Protein AF-A0A8N1S5D7-F1 (afdb_monomer_lite)

Structure (mmCIF, N/CA/C/O backbone):
data_AF-A0A8N1S5D7-F1
#
_entry.id   AF-A0A8N1S5D7-F1
#
loop_
_atom_site.group_PDB
_atom_site.id
_atom_site.type_symbol
_atom_site.label_atom_id
_atom_site.label_alt_id
_atom_site.label_comp_id
_atom_site.label_asym_id
_atom_site.label_entity_id
_atom_site.label_seq_id
_atom_site.pdbx_PDB_ins_code
_atom_site.Cartn_x
_atom_site.Cartn_y
_atom_site.Cartn_z
_atom_site.occupancy
_atom_site.B_iso_or_equiv
_atom_site.auth_seq_id
_atom_site.auth_comp_id
_atom_site.auth_asym_id
_atom_site.auth_atom_id
_atom_site.pdbx_PDB_model_num
ATOM 1 N N . MET A 1 1 ? -48.864 -18.143 32.777 1.00 51.06 1 MET A N 1
ATOM 2 C CA . MET A 1 1 ? -48.297 -16.775 32.676 1.00 51.06 1 MET A CA 1
ATOM 3 C C . MET A 1 1 ? -46.827 -16.706 33.104 1.00 51.06 1 MET A C 1
ATOM 5 O O . MET A 1 1 ? -46.018 -16.276 32.298 1.00 51.06 1 MET A O 1
ATOM 9 N N . LYS A 1 2 ? -46.433 -17.202 34.293 1.00 55.88 2 LYS A N 1
ATOM 10 C CA . LYS A 1 2 ? -45.016 -17.237 34.738 1.00 55.88 2 LYS A CA 1
ATOM 11 C C . LYS A 1 2 ? -44.051 -18.016 33.818 1.00 55.88 2 LYS A C 1
ATOM 13 O O . LYS A 1 2 ? -42.908 -17.603 33.674 1.00 55.88 2 LYS A O 1
ATOM 18 N N . SER A 1 3 ? -44.495 -19.105 33.183 1.00 54.69 3 SER A N 1
ATOM 19 C CA . SER A 1 3 ? -43.650 -19.911 32.282 1.00 54.69 3 SER A CA 1
ATOM 20 C C . SER A 1 3 ? -43.330 -19.217 30.951 1.00 54.69 3 SER A C 1
ATOM 22 O O . SER A 1 3 ? -42.206 -19.324 30.477 1.00 54.69 3 SER A O 1
ATOM 24 N N . LEU A 1 4 ? -44.279 -18.454 30.395 1.00 57.56 4 LEU A N 1
ATOM 25 C CA . LEU A 1 4 ? -44.107 -17.704 29.141 1.00 57.56 4 LEU A CA 1
ATOM 26 C C . LEU A 1 4 ? -43.129 -16.531 29.306 1.00 57.56 4 LEU A C 1
ATOM 28 O O . LEU A 1 4 ? -42.256 -16.325 28.470 1.00 57.56 4 LEU A O 1
ATOM 32 N N . ILE A 1 5 ? -43.206 -15.837 30.445 1.00 62.19 5 ILE A N 1
ATOM 33 C CA . ILE A 1 5 ? -42.279 -14.750 30.797 1.00 62.19 5 ILE A CA 1
ATOM 34 C C . ILE A 1 5 ? -40.849 -15.292 30.978 1.00 62.19 5 ILE A C 1
ATOM 36 O O . ILE A 1 5 ? -39.883 -14.624 30.625 1.00 62.19 5 ILE A O 1
ATOM 40 N N . SER A 1 6 ? -40.697 -16.521 31.488 1.00 65.38 6 SER A N 1
ATOM 41 C CA . SER A 1 6 ? -39.390 -17.174 31.640 1.00 65.38 6 SER A CA 1
ATOM 42 C C . SER A 1 6 ? -38.782 -17.613 30.304 1.00 65.38 6 SER A C 1
ATOM 44 O O . SER A 1 6 ? -37.569 -17.504 30.140 1.00 65.38 6 SER A O 1
ATOM 46 N N . SER A 1 7 ? -39.589 -18.096 29.350 1.00 61.66 7 SER A N 1
ATOM 47 C CA . SER A 1 7 ? -39.102 -18.474 28.015 1.00 61.66 7 SER A CA 1
ATOM 48 C C . SER A 1 7 ? -38.728 -17.262 27.163 1.00 61.66 7 SER A C 1
ATOM 50 O O . SER A 1 7 ? -37.750 -17.317 26.427 1.00 61.66 7 SER A O 1
ATOM 52 N N . GLU A 1 8 ? -39.464 -16.155 27.288 1.00 66.25 8 GLU A N 1
ATOM 53 C CA . GLU A 1 8 ? -39.199 -14.914 26.551 1.00 66.25 8 GLU A CA 1
ATOM 54 C C . GLU A 1 8 ? -37.907 -14.233 27.036 1.00 66.25 8 GLU A C 1
ATOM 56 O O . GLU A 1 8 ? -37.074 -13.822 26.227 1.00 66.25 8 GLU A O 1
ATOM 61 N N . LYS A 1 9 ? -37.668 -14.229 28.357 1.00 64.75 9 LYS A N 1
ATOM 62 C CA . LYS A 1 9 ? -36.408 -13.757 28.956 1.00 64.75 9 LYS A CA 1
ATOM 63 C C . LYS A 1 9 ? -35.205 -14.599 28.526 1.00 64.75 9 LYS A C 1
ATOM 65 O O . LYS A 1 9 ? -34.184 -14.045 28.138 1.00 64.75 9 LYS A O 1
ATOM 70 N N . LEU A 1 10 ? -35.350 -15.927 28.524 1.00 68.12 10 LEU A N 1
ATOM 71 C CA . LEU A 1 10 ? -34.296 -16.846 28.087 1.00 68.12 10 LEU A CA 1
ATOM 72 C C . LEU A 1 10 ? -33.945 -16.649 26.602 1.00 68.12 10 LEU A C 1
ATOM 74 O O . LEU A 1 10 ? -32.779 -16.738 26.227 1.00 68.12 10 LEU A O 1
ATOM 78 N N . ASN A 1 11 ? -34.941 -16.354 25.761 1.00 68.31 11 ASN A N 1
ATOM 79 C CA . ASN A 1 11 ? -34.737 -16.099 24.335 1.00 68.31 11 ASN A CA 1
ATOM 80 C C . ASN A 1 11 ? -34.073 -14.731 24.083 1.00 68.31 11 ASN A C 1
ATOM 82 O O . ASN A 1 11 ? -33.223 -14.610 23.202 1.00 68.31 11 ASN A O 1
ATOM 86 N N . SER A 1 12 ? -34.408 -13.721 24.896 1.00 70.50 12 SER A N 1
ATOM 87 C CA . SER A 1 12 ? -33.747 -12.410 24.889 1.00 70.50 12 SER A CA 1
ATOM 88 C C . SER A 1 12 ? -32.284 -12.493 25.334 1.00 70.50 12 SER A C 1
ATOM 90 O O . SER A 1 12 ? -31.426 -11.867 24.723 1.00 70.50 12 SER A O 1
ATOM 92 N N . ASP A 1 13 ? -31.967 -13.272 26.369 1.00 74.31 13 ASP A N 1
ATOM 93 C CA . ASP A 1 13 ? -30.580 -13.434 26.822 1.00 74.31 13 ASP A CA 1
ATOM 94 C C . ASP A 1 13 ? -29.740 -14.189 25.781 1.00 74.31 13 ASP A C 1
ATOM 96 O O . ASP A 1 13 ? -28.592 -13.830 25.513 1.00 74.31 13 ASP A O 1
ATOM 100 N N . LYS A 1 14 ? -30.331 -15.196 25.128 1.00 76.31 14 LYS A N 1
ATOM 101 C CA . LYS A 1 14 ? -29.673 -15.963 24.066 1.00 76.31 14 LYS A CA 1
ATOM 102 C C . LYS A 1 14 ? -29.382 -15.106 22.829 1.00 76.31 14 LYS A C 1
ATOM 104 O O . LYS A 1 14 ? -28.276 -15.179 22.300 1.00 76.31 14 LYS A O 1
ATOM 109 N N . SER A 1 1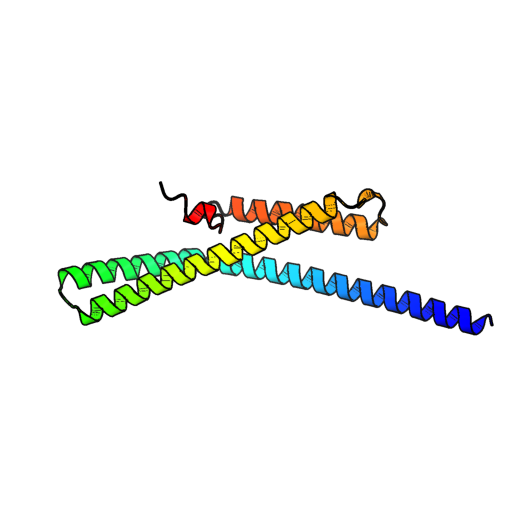5 ? -30.315 -14.239 22.423 1.00 75.81 15 SER A N 1
ATOM 110 C CA . SER A 1 15 ? -30.112 -13.324 21.290 1.00 75.81 15 SER A CA 1
ATOM 111 C C . SER A 1 15 ? -29.044 -12.261 21.574 1.00 75.81 15 SER A C 1
ATOM 113 O O . SER A 1 15 ? -28.255 -11.925 20.692 1.00 75.81 15 SER A O 1
ATOM 115 N N . ILE A 1 16 ? -28.955 -11.776 22.818 1.00 74.50 16 ILE A N 1
ATOM 116 C CA . ILE A 1 16 ? -27.909 -10.838 23.247 1.00 74.50 16 ILE A CA 1
ATOM 117 C C . ILE A 1 16 ? -26.531 -11.514 23.213 1.00 74.50 16 ILE A C 1
ATOM 119 O O . ILE A 1 16 ? -25.572 -10.915 22.725 1.00 74.50 16 ILE A O 1
ATOM 123 N N . VAL A 1 17 ? -26.418 -12.762 23.677 1.00 77.12 17 VAL A N 1
ATOM 124 C CA . VAL A 1 17 ? -25.158 -13.526 23.621 1.00 77.12 17 VAL A CA 1
ATOM 125 C C . VAL A 1 17 ? -24.727 -13.786 22.175 1.00 77.12 17 VAL A C 1
ATOM 127 O O . VAL A 1 17 ? -23.557 -13.589 21.852 1.00 77.12 17 VAL A O 1
ATOM 130 N N . GLU A 1 18 ? -25.654 -14.147 21.285 1.00 79.75 18 GLU A N 1
ATOM 131 C CA . GLU A 1 18 ? -25.368 -14.341 19.855 1.00 79.75 18 GLU A CA 1
ATOM 132 C C . GLU A 1 18 ? -24.952 -13.039 19.154 1.00 79.75 18 GLU A C 1
ATOM 134 O O . GLU A 1 18 ? -24.031 -13.037 18.328 1.00 79.75 18 GLU A O 1
ATOM 139 N N . ALA A 1 19 ? -25.578 -11.914 19.512 1.00 70.94 19 ALA A N 1
ATOM 140 C CA . ALA A 1 19 ? -25.202 -10.598 19.006 1.00 70.94 19 ALA A CA 1
ATOM 141 C C . ALA A 1 19 ? -23.795 -10.193 19.473 1.00 70.94 19 ALA A C 1
ATOM 143 O O . ALA A 1 19 ? -23.002 -9.689 18.674 1.00 70.94 19 ALA A O 1
ATOM 144 N N . ILE A 1 20 ? -23.461 -10.448 20.742 1.00 75.69 20 ILE A N 1
ATOM 145 C CA . ILE A 1 20 ? -22.134 -10.175 21.310 1.00 75.69 20 ILE A CA 1
ATOM 146 C C . ILE A 1 20 ? -21.071 -11.066 20.658 1.0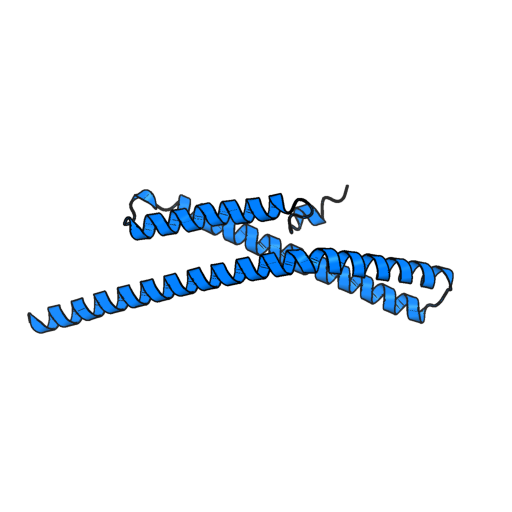0 75.69 20 ILE A C 1
ATOM 148 O O . ILE A 1 20 ? -20.028 -10.549 20.256 1.00 75.69 20 ILE A O 1
ATOM 152 N N . ASP A 1 21 ? -21.324 -12.369 20.505 1.00 77.75 21 ASP A N 1
ATOM 153 C CA . ASP A 1 21 ? -20.382 -13.296 19.863 1.00 77.75 21 ASP A CA 1
ATOM 154 C C . ASP A 1 21 ? -20.142 -12.927 18.391 1.00 77.75 21 ASP A C 1
ATOM 156 O O . ASP A 1 21 ? -18.995 -12.834 17.943 1.00 77.75 21 ASP A O 1
ATOM 160 N N . SER A 1 22 ? -21.206 -12.572 17.663 1.00 68.44 22 SER A N 1
ATOM 161 C CA . SER A 1 22 ? -21.102 -12.062 16.291 1.00 68.44 22 SER A CA 1
ATOM 162 C C . SER A 1 22 ? -20.269 -10.778 16.213 1.00 68.44 22 SER A C 1
ATOM 164 O O . SER A 1 22 ? -19.395 -10.659 15.350 1.00 68.44 22 SER A O 1
ATOM 166 N N . HIS A 1 23 ? -20.464 -9.838 17.144 1.00 71.81 23 HIS A N 1
ATOM 167 C CA . HIS A 1 23 ? -19.663 -8.613 17.224 1.00 71.81 23 HIS A CA 1
ATOM 168 C C . HIS A 1 23 ? -18.187 -8.898 17.534 1.00 71.81 23 HIS A C 1
ATOM 170 O O . HIS A 1 23 ? -17.285 -8.273 16.962 1.00 71.81 23 HIS A O 1
ATOM 176 N N . LEU A 1 24 ? -17.922 -9.856 18.425 1.00 72.56 24 LEU A N 1
ATOM 177 C CA . LEU A 1 24 ? -16.574 -10.258 18.812 1.00 72.56 24 LEU A CA 1
ATOM 178 C C . LEU A 1 24 ? -15.838 -10.915 17.640 1.00 72.56 24 LEU A C 1
ATOM 180 O O . LEU A 1 24 ? -14.663 -10.633 17.394 1.00 72.56 24 LEU A O 1
ATOM 184 N N . LYS A 1 25 ? -16.546 -11.761 16.890 1.00 70.19 25 LYS A N 1
ATOM 185 C CA . LYS A 1 25 ? -16.043 -12.445 15.699 1.00 70.19 25 LYS A CA 1
ATOM 186 C C . LYS A 1 25 ? -15.751 -11.459 14.572 1.00 70.19 25 LYS A C 1
ATOM 188 O O . LYS A 1 25 ? -14.672 -11.524 13.986 1.00 70.19 25 LYS A O 1
ATOM 193 N N . ALA A 1 26 ? -16.643 -10.496 14.335 1.00 65.81 26 ALA A N 1
ATOM 194 C CA . ALA A 1 26 ? -16.416 -9.411 13.382 1.00 65.81 26 ALA A CA 1
ATOM 195 C C . ALA A 1 26 ? -15.184 -8.572 13.763 1.00 65.81 26 ALA A C 1
ATOM 197 O O . ALA A 1 26 ? -14.338 -8.284 12.919 1.00 65.81 26 ALA A O 1
ATOM 198 N N . THR A 1 27 ? -15.025 -8.249 15.048 1.00 70.00 27 THR A N 1
ATOM 199 C CA . THR A 1 27 ? -13.867 -7.482 15.535 1.00 70.00 27 THR A CA 1
ATOM 200 C C . THR A 1 27 ? -12.558 -8.253 15.343 1.00 70.00 27 THR A C 1
ATOM 202 O O . THR A 1 27 ? -11.606 -7.702 14.790 1.00 70.00 27 THR A O 1
ATOM 205 N N . LYS A 1 28 ? -12.524 -9.546 15.701 1.00 71.19 28 LYS A N 1
ATOM 206 C CA . LYS A 1 28 ? -11.363 -10.428 15.476 1.00 71.19 28 LYS A CA 1
ATOM 207 C C . LYS A 1 28 ? -11.020 -10.577 13.994 1.00 71.19 28 LYS A C 1
ATOM 209 O O . LYS A 1 28 ? -9.846 -10.583 13.634 1.00 71.19 28 LYS A O 1
ATOM 214 N N . PHE A 1 29 ? -12.028 -10.670 13.131 1.00 64.50 29 PHE A N 1
ATOM 215 C CA . PHE A 1 29 ? -11.831 -10.726 11.686 1.00 64.50 29 PHE A CA 1
ATOM 216 C C . PHE A 1 29 ? -11.194 -9.435 11.161 1.00 64.50 29 PHE A C 1
ATOM 218 O O . PHE A 1 29 ? -10.212 -9.484 10.425 1.00 64.50 29 PHE A O 1
ATOM 225 N N . VAL A 1 30 ? -11.671 -8.275 11.619 1.00 67.50 30 VAL A N 1
ATOM 226 C CA . VAL A 1 30 ? -11.070 -6.974 11.292 1.00 67.50 30 VAL A CA 1
ATOM 227 C C . VAL A 1 30 ? -9.644 -6.856 11.849 1.00 67.50 30 VAL A C 1
ATOM 229 O O . VAL A 1 30 ? -8.788 -6.253 11.206 1.00 67.50 30 VAL A O 1
ATOM 232 N N . ASP A 1 31 ? -9.348 -7.393 13.039 1.00 68.19 31 ASP A N 1
ATOM 233 C CA . ASP A 1 31 ? -7.979 -7.543 13.582 1.00 68.19 31 ASP A CA 1
ATOM 234 C C . ASP A 1 31 ? -7.065 -8.335 12.658 1.00 68.19 31 ASP A C 1
ATOM 236 O O . ASP A 1 31 ? -6.016 -7.829 12.247 1.00 68.19 31 ASP A O 1
ATOM 240 N N . SER A 1 32 ? -7.505 -9.527 12.269 1.00 61.34 32 SER A N 1
ATOM 241 C CA . SER A 1 32 ? -6.754 -10.389 11.366 1.00 61.34 32 SER A CA 1
ATOM 242 C C . SER A 1 32 ? -6.521 -9.715 10.014 1.00 61.34 32 SER A C 1
ATOM 244 O O . SER A 1 32 ? -5.376 -9.637 9.577 1.00 61.34 32 SER A O 1
ATOM 246 N N . LEU A 1 33 ? -7.557 -9.123 9.410 1.00 61.12 33 LEU A N 1
ATOM 247 C CA . LEU A 1 33 ? -7.441 -8.405 8.142 1.00 61.12 33 LEU A CA 1
ATOM 248 C C . LEU A 1 33 ? -6.429 -7.262 8.210 1.00 61.12 33 LEU A C 1
ATOM 250 O O . LEU A 1 33 ? -5.600 -7.146 7.314 1.00 61.12 33 LEU A O 1
ATOM 254 N N . LYS A 1 34 ? -6.449 -6.433 9.264 1.00 64.25 34 LYS A N 1
ATOM 255 C CA . LYS A 1 34 ? -5.472 -5.337 9.392 1.00 64.25 34 LYS A CA 1
ATOM 256 C C . LYS A 1 34 ? -4.045 -5.857 9.554 1.00 64.25 34 LYS A C 1
ATOM 258 O O . LYS A 1 34 ? -3.138 -5.282 8.963 1.00 64.25 34 LYS A O 1
ATOM 263 N N . SER A 1 35 ? -3.835 -6.914 10.339 1.00 67.12 35 SER A N 1
ATOM 264 C CA . SER A 1 35 ? -2.501 -7.495 10.530 1.00 67.12 35 SER A CA 1
ATOM 265 C C . SER A 1 35 ? -1.961 -8.098 9.233 1.00 67.12 35 SER A C 1
ATOM 267 O O . SER A 1 35 ? -0.816 -7.832 8.870 1.00 67.12 35 SER A O 1
ATOM 269 N N . THR A 1 36 ? -2.796 -8.839 8.502 1.00 66.31 36 THR A N 1
ATOM 270 C CA . THR A 1 36 ? -2.448 -9.383 7.187 1.00 66.31 36 THR A CA 1
ATOM 271 C C . THR A 1 36 ? -2.181 -8.264 6.185 1.00 66.31 36 THR A C 1
ATOM 273 O O . THR A 1 36 ? -1.181 -8.312 5.476 1.00 66.31 36 THR A O 1
ATOM 276 N N . LEU A 1 37 ? -3.013 -7.219 6.162 1.00 65.25 37 LEU A N 1
ATOM 277 C CA . LEU A 1 37 ? -2.836 -6.070 5.278 1.00 65.25 37 LEU A CA 1
ATOM 278 C C . LEU A 1 37 ? -1.525 -5.330 5.566 1.00 65.25 37 LEU A C 1
ATOM 280 O O . LEU A 1 37 ? -0.809 -4.996 4.627 1.00 65.25 37 LEU A O 1
ATOM 284 N N . ALA A 1 38 ? -1.185 -5.112 6.839 1.00 69.25 38 ALA A N 1
ATOM 285 C CA . ALA A 1 38 ? 0.068 -4.475 7.238 1.00 69.25 38 ALA A CA 1
ATOM 286 C C . ALA A 1 38 ? 1.293 -5.301 6.811 1.00 69.25 38 ALA A C 1
ATOM 288 O O . ALA A 1 38 ? 2.240 -4.747 6.258 1.00 69.25 38 ALA A O 1
ATOM 289 N N . GLY A 1 39 ? 1.249 -6.624 7.006 1.00 68.19 39 GLY A N 1
ATOM 290 C CA . GLY A 1 39 ? 2.302 -7.529 6.541 1.00 68.19 39 GLY A CA 1
ATOM 291 C C . GLY A 1 39 ? 2.449 -7.512 5.019 1.00 68.19 39 GLY A C 1
ATOM 292 O O . GLY A 1 39 ? 3.554 -7.354 4.511 1.00 68.19 39 GLY A O 1
ATOM 293 N N . LEU A 1 40 ? 1.336 -7.593 4.283 1.00 71.38 40 LEU A N 1
ATOM 294 C CA . LEU A 1 40 ? 1.340 -7.515 2.821 1.00 71.38 40 LEU A CA 1
ATOM 295 C C . LEU A 1 40 ? 1.932 -6.193 2.324 1.00 71.38 40 LEU A C 1
ATOM 297 O O . LEU A 1 40 ? 2.751 -6.210 1.412 1.00 71.38 40 LEU A O 1
ATOM 301 N N . HIS A 1 41 ? 1.582 -5.062 2.941 1.00 70.88 41 HIS A N 1
ATOM 302 C CA . HIS A 1 41 ? 2.130 -3.756 2.561 1.00 70.88 41 HIS A CA 1
ATOM 303 C C . HIS A 1 41 ? 3.638 -3.653 2.813 1.00 70.88 41 HIS A C 1
ATOM 305 O O . HIS A 1 41 ? 4.346 -3.103 1.971 1.00 70.88 41 HIS A O 1
ATOM 311 N N . LEU A 1 42 ? 4.135 -4.211 3.924 1.00 71.00 42 LEU A N 1
ATOM 312 C CA . LEU A 1 42 ? 5.557 -4.180 4.277 1.00 71.00 42 LEU A CA 1
ATOM 313 C C . LEU A 1 42 ? 6.441 -4.807 3.187 1.00 71.00 42 LEU A C 1
ATOM 315 O O . LEU A 1 42 ? 7.511 -4.284 2.892 1.00 71.00 42 LEU A O 1
ATOM 319 N N . PHE A 1 43 ? 5.984 -5.899 2.570 1.00 74.12 43 PHE A N 1
ATOM 320 C CA . PHE A 1 43 ? 6.729 -6.586 1.510 1.00 74.12 43 PHE A CA 1
ATOM 321 C C . PHE A 1 43 ? 6.361 -6.102 0.100 1.00 74.12 43 PHE A C 1
ATOM 323 O O . PHE A 1 43 ? 7.232 -6.003 -0.763 1.00 74.12 43 PHE A O 1
ATOM 330 N N . ALA A 1 44 ? 5.091 -5.773 -0.155 1.00 77.50 44 ALA A N 1
ATOM 331 C CA . ALA A 1 44 ? 4.618 -5.407 -1.489 1.00 77.50 44 ALA A CA 1
ATOM 332 C C . ALA A 1 44 ? 5.130 -4.038 -1.961 1.00 77.50 44 ALA A C 1
ATOM 334 O O . ALA A 1 44 ? 5.405 -3.878 -3.148 1.00 77.50 44 ALA A O 1
ATOM 335 N N . LEU A 1 45 ? 5.289 -3.063 -1.056 1.00 77.44 45 LEU A N 1
ATOM 336 C CA . LEU A 1 45 ? 5.821 -1.738 -1.398 1.00 77.44 45 LEU A CA 1
ATOM 337 C C . LEU A 1 45 ? 7.255 -1.800 -1.960 1.00 77.44 45 LEU A C 1
ATOM 339 O O . LEU A 1 45 ? 7.450 -1.353 -3.091 1.00 77.44 45 LEU A O 1
ATOM 343 N N . PRO A 1 46 ? 8.255 -2.374 -1.258 1.00 81.31 46 PRO A N 1
ATOM 344 C CA . PRO A 1 46 ? 9.618 -2.438 -1.782 1.00 81.31 46 PRO A CA 1
ATOM 345 C C . PRO A 1 46 ? 9.717 -3.287 -3.055 1.00 81.31 46 PRO A C 1
ATOM 347 O O . PRO A 1 46 ? 10.409 -2.892 -3.990 1.00 81.31 46 PRO A O 1
ATOM 350 N N . LEU A 1 47 ? 8.977 -4.400 -3.148 1.00 85.69 47 LEU A N 1
ATOM 351 C CA . LEU A 1 47 ? 8.911 -5.198 -4.379 1.00 85.69 47 LEU A CA 1
ATOM 352 C C . LEU A 1 47 ? 8.350 -4.389 -5.558 1.00 85.69 47 LEU A C 1
ATOM 354 O O . LEU A 1 47 ? 8.904 -4.437 -6.657 1.00 85.69 47 LEU A O 1
ATOM 358 N N . GLY A 1 48 ? 7.295 -3.605 -5.324 1.00 85.56 48 GLY A N 1
ATOM 359 C CA . GLY A 1 48 ? 6.715 -2.713 -6.326 1.00 85.56 48 GLY A CA 1
ATOM 360 C C . GLY A 1 48 ? 7.693 -1.633 -6.794 1.00 85.56 48 GLY A C 1
ATOM 361 O O . GLY A 1 48 ? 7.802 -1.392 -7.995 1.00 85.56 48 GLY A O 1
ATOM 362 N N . VAL A 1 49 ? 8.455 -1.032 -5.875 1.00 85.12 49 VAL A N 1
ATOM 363 C CA . VAL A 1 49 ? 9.474 -0.012 -6.191 1.00 85.12 49 VAL A CA 1
ATOM 364 C C . VAL A 1 49 ? 10.638 -0.600 -6.992 1.00 85.12 49 VAL A C 1
ATOM 366 O O . VAL A 1 49 ? 11.079 0.011 -7.969 1.00 85.12 49 VAL A O 1
ATOM 369 N N . ILE A 1 50 ? 11.112 -1.797 -6.630 1.00 89.50 50 ILE A N 1
ATOM 370 C CA . ILE A 1 50 ? 12.168 -2.501 -7.374 1.00 89.50 50 ILE A CA 1
ATOM 371 C C . ILE A 1 50 ? 11.674 -2.828 -8.789 1.00 89.50 50 ILE A C 1
ATOM 373 O O . ILE A 1 50 ? 12.361 -2.534 -9.766 1.00 89.50 50 ILE A O 1
ATOM 377 N N . SER A 1 51 ? 10.458 -3.369 -8.913 1.00 89.44 51 SER A N 1
ATOM 378 C CA . SER A 1 51 ? 9.846 -3.684 -10.209 1.00 89.44 51 SER A CA 1
ATOM 379 C C . SER A 1 51 ? 9.673 -2.438 -11.085 1.00 89.44 51 SER A C 1
ATOM 381 O O . SER A 1 51 ? 10.014 -2.460 -12.270 1.00 89.44 51 SER A O 1
ATOM 383 N N . LEU A 1 52 ? 9.208 -1.323 -10.513 1.00 89.19 52 LEU A N 1
ATOM 384 C CA . LEU A 1 52 ? 9.088 -0.052 -11.228 1.00 89.19 52 LEU A CA 1
ATOM 385 C C . LEU A 1 52 ? 10.456 0.447 -11.712 1.00 89.19 52 LEU A C 1
ATOM 387 O O . LEU A 1 52 ? 10.592 0.809 -12.878 1.00 89.19 52 LEU A O 1
ATOM 391 N N . SER A 1 53 ? 11.476 0.406 -10.851 1.00 90.94 53 SER A N 1
ATOM 392 C CA . SER A 1 53 ? 12.847 0.821 -11.187 1.00 90.94 53 SER A CA 1
ATOM 393 C C . SER A 1 53 ? 13.412 0.032 -12.372 1.00 90.94 53 SER A C 1
ATOM 395 O O . SER A 1 53 ? 13.964 0.614 -13.306 1.00 90.94 53 SER A O 1
ATOM 397 N N . VAL A 1 54 ? 13.218 -1.292 -12.382 1.00 91.19 54 VAL A N 1
ATOM 398 C CA . VAL A 1 54 ? 13.658 -2.161 -13.487 1.00 91.19 54 VAL A CA 1
ATOM 399 C C . VAL A 1 54 ? 12.906 -1.847 -14.784 1.00 91.19 54 VAL A C 1
ATOM 401 O O . VAL A 1 54 ? 13.520 -1.796 -15.851 1.00 91.19 54 VAL A O 1
ATOM 404 N N . ASN A 1 55 ? 11.591 -1.618 -14.716 1.00 89.44 55 ASN A N 1
ATOM 405 C CA . ASN A 1 55 ? 10.785 -1.285 -15.894 1.00 89.44 55 ASN A CA 1
ATOM 406 C C . ASN A 1 55 ? 11.128 0.098 -16.472 1.00 89.44 55 ASN A C 1
ATOM 408 O O . ASN A 1 55 ? 11.160 0.251 -17.691 1.00 89.44 55 ASN A O 1
ATOM 412 N N . LEU A 1 56 ? 11.450 1.082 -15.627 1.00 89.31 56 LEU A N 1
ATOM 413 C CA . LEU A 1 56 ? 11.932 2.394 -16.071 1.00 89.31 56 LEU A CA 1
ATOM 414 C C . LEU A 1 56 ? 13.298 2.295 -16.756 1.00 89.31 56 LEU A C 1
ATOM 416 O O . LEU A 1 56 ? 13.492 2.873 -17.821 1.00 89.31 56 LEU A O 1
ATOM 420 N N . TYR A 1 57 ? 14.225 1.513 -16.195 1.00 91.25 57 TYR A N 1
ATOM 421 C CA . TYR A 1 57 ? 15.519 1.267 -16.834 1.00 91.25 57 TYR A CA 1
ATOM 422 C C . TYR A 1 57 ? 15.355 0.629 -18.222 1.00 91.25 57 TYR A C 1
ATOM 424 O O . TYR A 1 57 ? 15.952 1.092 -19.194 1.00 91.25 57 TYR A O 1
ATOM 432 N N . ARG A 1 58 ? 14.497 -0.395 -18.339 1.00 89.56 58 ARG A N 1
ATOM 433 C CA . ARG A 1 58 ? 14.176 -1.029 -19.629 1.00 89.56 58 ARG A CA 1
ATOM 434 C C . ARG A 1 58 ? 13.588 -0.034 -20.623 1.00 89.56 58 ARG A C 1
ATOM 436 O O . ARG A 1 58 ? 14.010 -0.025 -21.775 1.00 89.56 58 ARG A O 1
ATOM 443 N N . LEU A 1 59 ? 12.676 0.827 -20.173 1.00 89.25 59 LEU A N 1
ATOM 444 C CA . LEU A 1 59 ? 12.092 1.871 -21.010 1.00 89.25 59 LEU A CA 1
ATOM 445 C C . LEU A 1 59 ? 13.177 2.792 -21.590 1.00 89.25 59 LEU A C 1
ATOM 447 O O . LEU A 1 59 ? 13.183 3.021 -22.797 1.00 89.25 59 LEU A O 1
ATOM 451 N N . CYS A 1 60 ? 14.131 3.251 -20.772 1.00 89.31 60 CYS A N 1
ATOM 452 C CA . CYS A 1 60 ? 15.252 4.077 -21.237 1.00 89.31 60 CYS A CA 1
ATOM 453 C C . CYS A 1 60 ? 16.095 3.367 -22.307 1.00 89.31 60 CYS A C 1
ATOM 455 O O . CYS A 1 60 ? 16.440 3.972 -23.321 1.00 89.31 60 CYS A O 1
ATOM 457 N N . VAL A 1 61 ? 16.395 2.078 -22.118 1.00 91.62 61 VAL A N 1
ATOM 458 C CA . VAL A 1 61 ? 17.153 1.283 -23.101 1.00 91.62 61 VAL A CA 1
ATOM 459 C C . VAL A 1 61 ? 16.384 1.144 -24.418 1.00 91.62 61 VAL A C 1
ATOM 461 O O . VAL A 1 61 ? 16.973 1.289 -25.490 1.00 91.62 61 VAL A O 1
ATOM 464 N N . TYR A 1 62 ? 15.072 0.900 -24.369 1.00 91.44 62 TYR A N 1
ATOM 465 C CA . TYR A 1 62 ? 14.250 0.775 -25.578 1.00 91.44 62 TYR A CA 1
ATOM 466 C C . TYR A 1 62 ? 14.096 2.090 -26.344 1.00 91.44 62 TYR A C 1
ATOM 468 O O . TYR A 1 62 ? 14.033 2.059 -27.570 1.00 91.44 62 TYR A O 1
ATOM 476 N N . ILE A 1 63 ? 14.103 3.229 -25.644 1.00 89.00 63 ILE A N 1
ATOM 477 C CA . ILE A 1 63 ? 14.127 4.557 -26.270 1.00 89.00 63 ILE A CA 1
ATOM 478 C C . ILE A 1 63 ? 15.432 4.759 -27.052 1.00 89.00 63 ILE A C 1
ATOM 480 O O . ILE A 1 63 ? 15.389 5.159 -28.209 1.00 89.00 63 ILE A O 1
ATOM 484 N N . VAL A 1 64 ? 16.586 4.440 -26.454 1.00 91.19 64 VAL A N 1
ATOM 485 C CA . VAL A 1 64 ? 17.903 4.614 -27.102 1.00 91.19 64 VAL A CA 1
ATOM 486 C C . VAL A 1 64 ? 18.102 3.658 -28.282 1.00 91.19 64 VAL A C 1
ATOM 488 O O . VAL A 1 64 ? 18.768 4.001 -29.250 1.00 91.19 64 VAL A O 1
ATOM 491 N N . THR A 1 65 ? 17.536 2.453 -28.206 1.00 91.50 65 THR A N 1
ATOM 492 C CA . THR A 1 65 ? 17.659 1.422 -29.254 1.00 91.50 65 THR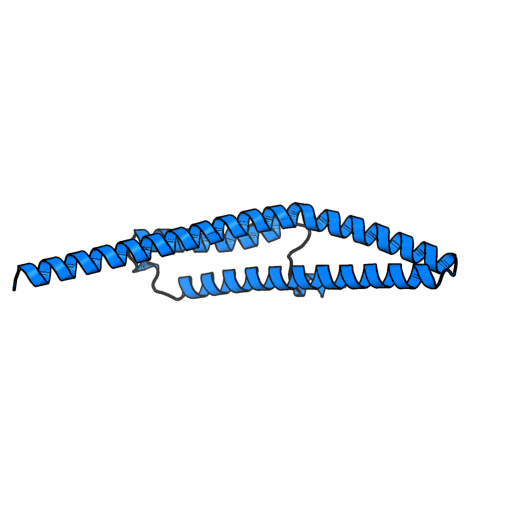 A CA 1
ATOM 493 C C . THR A 1 65 ? 16.587 1.518 -30.345 1.00 91.50 65 THR A C 1
ATOM 495 O O . THR A 1 65 ? 16.529 0.639 -31.201 1.00 91.50 65 THR A O 1
ATOM 498 N N . GLU A 1 66 ? 15.732 2.549 -30.307 1.00 88.56 66 GLU A N 1
ATOM 499 C CA . GLU A 1 66 ? 14.625 2.794 -31.250 1.00 88.56 66 GLU A CA 1
ATOM 500 C C . GLU A 1 66 ? 13.691 1.582 -31.468 1.00 88.56 66 GLU A C 1
ATOM 502 O O . GLU A 1 66 ? 13.034 1.434 -32.501 1.00 88.56 66 GLU A O 1
ATOM 507 N N . ASN A 1 67 ? 13.574 0.696 -30.471 1.00 88.31 67 ASN A N 1
ATOM 508 C CA . ASN A 1 67 ? 12.709 -0.478 -30.554 1.00 88.31 67 ASN A CA 1
ATOM 509 C C . ASN A 1 67 ? 11.273 -0.120 -30.144 1.00 88.31 67 ASN A C 1
ATOM 511 O O . ASN A 1 67 ? 10.867 -0.313 -28.996 1.00 88.31 67 ASN A O 1
ATOM 515 N N . ILE A 1 68 ? 10.494 0.383 -31.103 1.00 86.12 68 ILE A N 1
ATOM 516 C CA . ILE A 1 68 ? 9.120 0.879 -30.895 1.00 86.12 68 ILE A CA 1
ATOM 517 C C . ILE A 1 68 ? 8.201 -0.195 -30.281 1.00 86.12 68 ILE A C 1
ATOM 519 O O . ILE A 1 68 ? 7.401 0.097 -29.388 1.00 86.12 68 ILE A O 1
ATOM 523 N N . GLY A 1 69 ? 8.336 -1.453 -30.714 1.00 87.88 69 GLY A N 1
ATOM 524 C CA . GLY A 1 69 ? 7.542 -2.571 -30.198 1.00 87.88 69 GLY A CA 1
ATOM 525 C C . GLY A 1 69 ? 7.785 -2.810 -28.707 1.00 87.88 69 GLY A C 1
ATOM 526 O O . GLY A 1 69 ? 6.852 -2.745 -27.905 1.00 87.88 69 GLY A O 1
ATOM 527 N N . ALA A 1 70 ? 9.045 -3.016 -28.316 1.00 88.12 70 ALA A N 1
ATOM 528 C CA . ALA A 1 70 ? 9.416 -3.230 -26.917 1.00 88.12 70 ALA A CA 1
ATOM 529 C C . ALA A 1 70 ? 9.174 -1.985 -26.043 1.00 88.12 70 ALA A C 1
ATOM 531 O O . ALA A 1 70 ? 8.765 -2.114 -24.886 1.00 88.12 70 ALA A O 1
ATOM 532 N N . MET A 1 71 ? 9.354 -0.786 -26.609 1.00 87.94 71 MET A N 1
ATOM 533 C CA . MET A 1 71 ? 9.047 0.480 -25.947 1.00 87.94 71 MET A CA 1
ATOM 534 C C . MET A 1 71 ? 7.574 0.541 -25.538 1.00 87.94 71 MET A C 1
ATOM 536 O O . MET A 1 71 ? 7.295 0.793 -24.370 1.00 87.94 71 MET A O 1
ATOM 540 N N . SER A 1 72 ? 6.641 0.258 -26.456 1.00 87.19 72 SER A N 1
ATOM 541 C CA . SER A 1 72 ? 5.197 0.303 -26.173 1.00 87.19 72 SER A CA 1
ATOM 542 C C . SER A 1 72 ? 4.781 -0.635 -25.032 1.00 87.19 72 SER A C 1
ATOM 544 O O . SER A 1 72 ? 4.030 -0.237 -24.140 1.00 87.19 72 SER A O 1
ATOM 546 N N . ILE A 1 73 ? 5.338 -1.849 -25.004 1.00 88.69 73 ILE A N 1
ATOM 547 C CA . ILE A 1 73 ? 5.085 -2.842 -23.955 1.00 88.69 73 ILE A CA 1
ATOM 548 C C . ILE A 1 73 ? 5.633 -2.344 -22.615 1.00 88.69 73 ILE A C 1
ATOM 550 O O . ILE A 1 73 ? 4.938 -2.390 -21.601 1.00 88.69 73 ILE A O 1
ATOM 554 N N . SER A 1 74 ? 6.862 -1.822 -22.599 1.00 89.94 74 SER A N 1
ATOM 555 C CA . SER A 1 74 ? 7.474 -1.272 -21.386 1.00 89.94 74 SER A CA 1
ATOM 556 C C . SER A 1 74 ? 6.688 -0.073 -20.844 1.00 89.94 74 SER A C 1
ATOM 558 O O . SER A 1 74 ? 6.525 0.064 -19.633 1.00 89.94 74 SER A O 1
ATOM 560 N N . LEU A 1 75 ? 6.160 0.772 -21.732 1.00 88.81 75 LEU A N 1
ATOM 561 C CA . LEU A 1 75 ? 5.330 1.924 -21.382 1.00 88.81 75 LEU A CA 1
ATOM 562 C C . LEU A 1 75 ? 4.008 1.480 -20.743 1.00 88.81 75 LEU A C 1
ATOM 564 O O . LEU A 1 75 ? 3.622 2.019 -19.706 1.00 88.81 75 LEU A O 1
ATOM 568 N N . LEU A 1 76 ? 3.364 0.442 -21.290 1.00 91.31 76 LEU A N 1
ATOM 569 C CA . LEU A 1 76 ? 2.175 -0.170 -20.693 1.00 91.31 76 LEU A CA 1
ATOM 570 C C . LEU A 1 76 ? 2.464 -0.693 -19.279 1.00 91.31 76 LEU A C 1
ATOM 572 O O . LEU A 1 76 ? 1.699 -0.415 -18.359 1.00 91.31 76 LEU A O 1
ATOM 576 N N . TYR A 1 77 ? 3.591 -1.385 -19.075 1.00 88.38 77 TYR A N 1
ATOM 577 C CA . TYR A 1 77 ? 3.993 -1.866 -17.748 1.00 88.38 77 TYR A CA 1
ATOM 578 C C . TYR A 1 77 ? 4.160 -0.734 -16.734 1.00 88.38 77 TYR A C 1
ATOM 580 O O . TYR A 1 77 ? 3.721 -0.872 -15.588 1.00 88.38 77 TYR A O 1
ATOM 588 N N . VAL A 1 78 ? 4.769 0.380 -17.145 1.00 89.50 78 VAL A N 1
ATOM 589 C CA . VAL A 1 78 ? 4.935 1.568 -16.300 1.00 89.50 78 VAL A CA 1
ATOM 590 C C . VAL A 1 78 ? 3.573 2.168 -15.941 1.00 89.50 78 VAL A C 1
ATOM 592 O O . VAL A 1 78 ? 3.302 2.387 -14.762 1.00 89.50 78 VAL A O 1
ATOM 595 N N . VAL A 1 79 ? 2.674 2.349 -16.915 1.00 90.25 79 VAL A N 1
ATOM 596 C CA . VAL A 1 79 ? 1.307 2.847 -16.671 1.00 90.25 79 VAL A CA 1
ATOM 597 C C . VAL A 1 79 ? 0.537 1.922 -15.723 1.00 90.25 79 VAL A C 1
ATOM 599 O O . VAL A 1 79 ? -0.096 2.395 -14.779 1.00 90.25 79 VAL A O 1
ATOM 602 N N . CYS A 1 80 ? 0.636 0.603 -15.905 1.00 90.50 80 CYS A N 1
ATOM 603 C CA . CYS A 1 80 ? 0.029 -0.373 -15.002 1.00 90.50 80 CYS A CA 1
ATOM 604 C C . CYS A 1 80 ? 0.579 -0.266 -13.572 1.00 90.50 80 CYS A C 1
ATOM 606 O O . CYS A 1 80 ? -0.199 -0.346 -12.622 1.00 90.50 80 CYS A O 1
ATOM 608 N N . HIS A 1 81 ? 1.888 -0.046 -13.396 1.00 87.06 81 HIS A N 1
ATOM 609 C CA . HIS A 1 81 ? 2.472 0.169 -12.068 1.00 87.06 81 HIS A CA 1
ATOM 610 C C . HIS A 1 81 ? 1.945 1.447 -11.413 1.00 87.06 81 HIS A C 1
ATOM 612 O O . HIS A 1 81 ? 1.612 1.424 -10.230 1.00 87.06 81 HIS A O 1
ATOM 618 N N . PHE A 1 82 ? 1.814 2.544 -12.164 1.00 83.94 82 PHE A N 1
ATOM 619 C CA . PHE A 1 82 ? 1.213 3.773 -11.643 1.00 83.94 82 PHE A CA 1
ATOM 620 C C . PHE A 1 82 ? -0.252 3.574 -11.246 1.00 83.94 82 PHE A C 1
ATOM 622 O O . PHE A 1 82 ? -0.652 4.009 -10.168 1.00 83.94 82 PHE A O 1
ATOM 629 N N . GLY A 1 83 ? -1.036 2.858 -12.058 1.00 86.56 83 GLY A N 1
ATOM 630 C CA . GLY A 1 83 ? -2.416 2.501 -11.721 1.00 86.56 83 GLY A CA 1
ATOM 631 C C . GLY A 1 83 ? -2.512 1.640 -10.457 1.00 86.56 83 GLY A C 1
ATOM 632 O O . GLY A 1 83 ? -3.325 1.917 -9.576 1.00 86.56 83 GLY A O 1
ATOM 633 N N . TYR A 1 84 ? -1.637 0.639 -10.327 1.00 82.81 84 TYR A N 1
ATOM 634 C CA . TYR A 1 84 ? -1.525 -0.194 -9.129 1.00 82.81 84 TYR A CA 1
ATOM 635 C C . TYR A 1 84 ? -1.195 0.648 -7.889 1.00 82.81 84 TYR A C 1
ATOM 637 O O . TYR A 1 84 ? -1.900 0.569 -6.883 1.00 82.81 84 TYR A O 1
ATOM 645 N N . LEU A 1 85 ? -0.171 1.504 -7.967 1.00 80.94 85 LEU A N 1
ATOM 646 C CA . LEU A 1 85 ? 0.214 2.392 -6.869 1.00 80.94 85 LEU A CA 1
ATOM 647 C C . LEU A 1 85 ? -0.935 3.322 -6.477 1.00 80.94 85 LEU A C 1
ATOM 649 O O . LEU A 1 85 ? -1.217 3.465 -5.288 1.00 80.94 85 LEU A O 1
ATOM 653 N N . PHE A 1 86 ? -1.632 3.910 -7.449 1.00 79.62 86 PHE A N 1
ATOM 654 C CA . PHE A 1 86 ? -2.777 4.779 -7.192 1.00 79.62 86 PHE A CA 1
ATOM 655 C C . PHE A 1 86 ? -3.905 4.03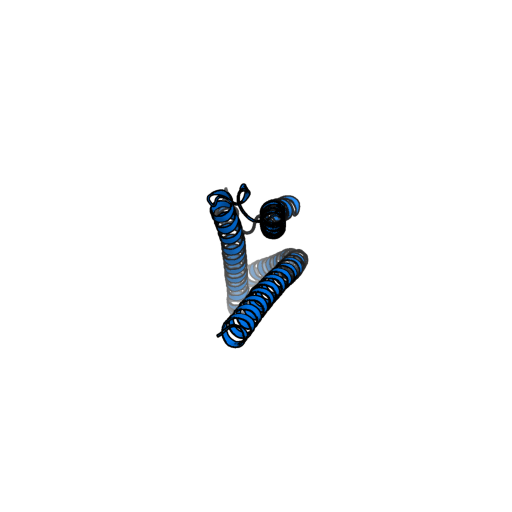8 -6.464 1.00 79.62 86 PHE A C 1
ATOM 657 O O . PHE A 1 86 ? -4.417 4.526 -5.457 1.00 79.62 86 PHE A O 1
ATOM 664 N N . PHE A 1 87 ? -4.252 2.830 -6.915 1.00 79.69 87 PHE A N 1
ATOM 665 C CA . PHE A 1 87 ? -5.303 2.024 -6.297 1.00 79.69 87 PHE A CA 1
ATOM 666 C C . PHE A 1 87 ? -4.969 1.640 -4.849 1.00 79.69 87 PHE A C 1
ATOM 668 O O . PHE A 1 87 ? -5.810 1.779 -3.959 1.00 79.69 87 PHE A O 1
ATOM 675 N N . PHE A 1 88 ? -3.730 1.217 -4.585 1.00 76.19 88 PHE A N 1
ATOM 676 C CA . PHE A 1 88 ? -3.282 0.896 -3.227 1.00 76.19 88 PHE A CA 1
ATOM 677 C C . PHE A 1 88 ? -3.262 2.125 -2.312 1.00 76.19 88 PHE A C 1
ATOM 679 O O . PHE A 1 88 ? -3.711 2.037 -1.169 1.00 76.19 88 PHE A O 1
ATOM 686 N N . ASN A 1 89 ? -2.812 3.281 -2.811 1.00 74.88 89 ASN A N 1
ATOM 687 C CA . ASN A 1 89 ? -2.864 4.537 -2.058 1.00 74.88 89 ASN A CA 1
ATOM 688 C C . ASN A 1 89 ? -4.311 4.957 -1.751 1.00 74.88 89 ASN A C 1
ATOM 690 O O . ASN A 1 89 ? -4.607 5.354 -0.625 1.00 74.88 89 ASN A O 1
ATOM 694 N N . TYR A 1 90 ? -5.229 4.810 -2.711 1.00 76.62 90 TYR A N 1
ATOM 695 C CA . TYR A 1 90 ? -6.652 5.095 -2.515 1.00 76.62 90 TYR A CA 1
ATOM 696 C C . TYR A 1 90 ? -7.288 4.181 -1.457 1.00 76.62 90 TYR A C 1
ATOM 698 O O . TYR A 1 90 ? -7.967 4.659 -0.544 1.00 76.62 90 TYR A O 1
ATOM 706 N N . LEU A 1 91 ? -7.033 2.869 -1.532 1.00 73.50 91 LEU A N 1
ATOM 707 C CA . LEU A 1 91 ? -7.510 1.913 -0.531 1.00 73.50 91 LEU A CA 1
ATOM 708 C C . LEU A 1 91 ? -6.931 2.204 0.858 1.00 73.50 91 LEU A C 1
ATOM 710 O O . LEU A 1 91 ? -7.673 2.193 1.842 1.00 73.50 91 LEU A O 1
ATOM 714 N N . GLY A 1 92 ? -5.632 2.506 0.945 1.00 72.50 92 GLY A N 1
ATOM 715 C CA . GLY A 1 92 ? -4.982 2.909 2.192 1.00 72.50 92 GLY A CA 1
ATOM 716 C C . GLY A 1 92 ? -5.668 4.120 2.824 1.00 72.50 92 GLY A C 1
ATOM 717 O O . GLY A 1 92 ? -6.057 4.075 3.993 1.00 72.50 92 GLY A O 1
ATOM 718 N N . GLN A 1 93 ? -5.935 5.155 2.028 1.00 67.50 93 GLN A N 1
ATOM 719 C CA . GLN A 1 93 ? -6.622 6.357 2.490 1.00 67.50 93 GLN A CA 1
ATOM 720 C C . GLN A 1 93 ? -8.059 6.084 2.940 1.00 67.50 93 GLN A C 1
ATOM 722 O O . GLN A 1 93 ? -8.502 6.632 3.950 1.00 67.50 93 GLN A O 1
ATOM 727 N N . GLN A 1 94 ? -8.789 5.214 2.238 1.00 73.00 94 GLN A N 1
ATOM 728 C CA . GLN A 1 94 ? -10.145 4.829 2.625 1.00 73.00 94 GLN A CA 1
ATOM 729 C C . GLN A 1 94 ? -10.158 4.106 3.982 1.00 73.00 94 GLN A C 1
ATOM 731 O O . GLN A 1 94 ? -11.007 4.396 4.827 1.00 73.00 94 GLN A O 1
ATOM 736 N N . VAL A 1 95 ? -9.181 3.227 4.236 1.00 69.50 95 VAL A N 1
ATOM 737 C CA . VAL A 1 95 ? -9.020 2.531 5.525 1.00 69.50 95 VAL A CA 1
ATOM 738 C C . VAL A 1 95 ? -8.685 3.505 6.659 1.00 69.50 95 VAL A C 1
ATOM 740 O O . VAL A 1 95 ? -9.243 3.374 7.756 1.00 69.50 95 VAL A O 1
ATOM 743 N N . ILE A 1 96 ? -7.807 4.483 6.411 1.00 72.56 96 ILE A N 1
ATOM 744 C CA . ILE A 1 96 ? -7.471 5.539 7.381 1.00 72.56 96 ILE A CA 1
ATOM 745 C C . ILE A 1 96 ? -8.717 6.374 7.690 1.00 72.56 96 ILE A C 1
ATOM 747 O O . ILE A 1 96 ? -9.094 6.503 8.853 1.00 72.56 96 ILE A O 1
ATOM 751 N N . ASN A 1 97 ? -9.400 6.879 6.660 1.00 73.44 97 ASN A N 1
ATOM 752 C CA . ASN A 1 97 ? -10.562 7.750 6.815 1.00 73.44 97 ASN A CA 1
ATOM 753 C C . ASN A 1 97 ? -11.726 7.036 7.517 1.00 73.44 97 ASN A C 1
ATOM 755 O O . ASN A 1 97 ? -12.386 7.604 8.385 1.00 73.44 97 ASN A O 1
ATOM 759 N N . TYR A 1 98 ? -11.952 5.757 7.203 1.00 70.00 98 TYR A N 1
ATOM 760 C CA . TYR A 1 98 ? -12.942 4.950 7.910 1.00 70.00 98 TYR A CA 1
ATOM 761 C C . TYR A 1 98 ? -12.562 4.753 9.383 1.00 70.00 98 TYR A C 1
ATOM 763 O O . TYR A 1 98 ? -13.410 4.896 10.262 1.00 70.00 98 TYR A O 1
ATOM 771 N N . SER A 1 99 ? -11.287 4.472 9.670 1.00 68.44 99 SER A N 1
ATOM 772 C CA . SER A 1 99 ? -10.802 4.306 11.046 1.00 68.44 99 SER A CA 1
ATOM 773 C C . SER A 1 99 ? -10.925 5.603 11.863 1.00 68.44 99 SER A C 1
ATOM 775 O O . SER A 1 99 ? -11.307 5.546 13.035 1.00 68.44 99 SER A O 1
ATOM 777 N N . ASP A 1 100 ? -10.669 6.763 11.251 1.00 72.56 100 ASP A N 1
ATOM 778 C CA . ASP A 1 100 ? -10.846 8.081 11.874 1.00 72.56 100 ASP A CA 1
ATOM 779 C C . ASP A 1 100 ? -12.329 8.423 12.090 1.00 72.56 100 ASP A C 1
ATOM 781 O O . ASP A 1 100 ? -12.729 8.880 13.161 1.00 72.56 100 ASP A O 1
ATOM 785 N N . ASN A 1 101 ? -13.189 8.118 11.117 1.00 75.06 101 ASN A N 1
ATOM 786 C CA . ASN A 1 101 ? -14.629 8.332 11.247 1.00 75.06 101 ASN A CA 1
ATOM 787 C C . ASN A 1 101 ? -15.245 7.457 12.353 1.00 75.06 101 ASN A C 1
ATOM 789 O O . ASN A 1 101 ? -16.046 7.929 13.160 1.00 75.06 101 ASN A O 1
ATOM 793 N N . VAL A 1 102 ? -14.836 6.187 12.443 1.00 70.88 102 VAL A N 1
ATOM 794 C CA . VAL A 1 102 ? -15.245 5.289 13.534 1.00 70.88 102 VAL A CA 1
ATOM 795 C C . VAL A 1 102 ? -14.771 5.829 14.885 1.00 70.88 102 VAL A C 1
ATOM 797 O O . VAL A 1 102 ? -15.556 5.853 15.831 1.00 70.88 102 VAL A O 1
ATOM 800 N N . PHE A 1 103 ? -13.532 6.323 14.970 1.00 69.25 103 PHE A N 1
ATOM 801 C CA . PHE A 1 103 ? -13.006 6.967 16.175 1.00 69.25 103 PHE A CA 1
ATOM 802 C C . PHE A 1 103 ? -13.852 8.181 16.586 1.00 69.25 103 PHE A C 1
ATOM 804 O O . PHE A 1 103 ? -14.350 8.231 17.711 1.00 69.25 103 PHE A O 1
ATOM 811 N N . LYS A 1 104 ? -14.102 9.115 15.660 1.00 75.56 104 LYS A N 1
ATOM 812 C CA . LYS A 1 104 ? -14.936 10.306 15.895 1.00 75.56 104 LYS A CA 1
ATOM 813 C C . LYS A 1 104 ? -16.342 9.941 16.359 1.00 75.56 104 LYS A C 1
ATOM 815 O O . LYS A 1 104 ? -16.843 10.525 17.319 1.00 75.56 104 LYS A O 1
ATOM 820 N N . LYS A 1 105 ? -16.965 8.947 15.723 1.00 74.31 105 LYS A N 1
ATOM 821 C CA . LYS A 1 105 ? -18.319 8.506 16.068 1.00 74.31 105 LYS A CA 1
ATOM 822 C C . LYS A 1 105 ? -18.375 7.929 17.481 1.00 74.31 105 LYS A C 1
ATOM 824 O O . LYS A 1 105 ? -19.234 8.343 18.254 1.00 74.31 105 LYS A O 1
ATOM 829 N N . ILE A 1 106 ? -17.418 7.073 17.848 1.00 71.00 106 ILE A N 1
ATOM 830 C CA . ILE A 1 106 ? -17.305 6.513 19.203 1.00 71.00 106 ILE A CA 1
ATOM 831 C C . ILE A 1 106 ? -17.100 7.625 20.244 1.00 71.00 106 ILE A C 1
ATOM 833 O O . ILE A 1 106 ? -17.799 7.636 21.259 1.00 71.00 106 ILE A O 1
ATOM 837 N N . CYS A 1 107 ? -16.209 8.583 19.974 1.00 68.44 107 CYS A N 1
ATOM 838 C CA . CYS A 1 107 ? -15.945 9.723 20.858 1.00 68.44 107 CYS A CA 1
ATOM 839 C C . CYS A 1 107 ? -17.161 10.648 21.034 1.00 68.44 107 CYS A C 1
ATOM 841 O O . CYS A 1 107 ? -17.337 11.213 22.110 1.00 68.44 107 CYS A O 1
ATOM 843 N N . SER A 1 108 ? -17.999 10.797 20.002 1.00 77.25 108 SER A N 1
ATOM 844 C CA . SER A 1 108 ? -19.216 11.624 20.052 1.00 77.25 108 SER A CA 1
ATOM 845 C C . SER A 1 108 ? -20.369 10.978 20.831 1.00 77.25 108 SER A C 1
ATOM 847 O O . SER A 1 108 ? -21.204 11.672 21.410 1.00 77.25 108 SER A O 1
ATOM 849 N N . THR A 1 109 ? -20.421 9.647 20.883 1.00 73.44 109 THR A N 1
ATOM 850 C CA . THR A 1 109 ? -21.349 8.919 21.756 1.00 73.44 109 THR A CA 1
ATOM 851 C C . THR A 1 109 ? -20.923 9.014 23.221 1.00 73.44 109 THR A C 1
ATOM 853 O O . THR A 1 109 ? -19.740 9.132 23.527 1.00 73.44 109 THR A O 1
ATOM 856 N N . ARG A 1 110 ? -21.875 8.894 24.162 1.00 73.00 110 ARG A N 1
ATOM 857 C CA . ARG A 1 110 ? -21.600 8.790 25.612 1.00 73.00 110 ARG A CA 1
ATOM 858 C C . ARG A 1 110 ? -20.964 7.434 25.968 1.00 73.00 110 ARG A C 1
ATOM 860 O O . ARG A 1 110 ? -21.505 6.675 26.764 1.00 73.00 110 ARG A O 1
ATOM 867 N N . TRP A 1 111 ? -19.821 7.113 25.365 1.00 69.75 111 TRP A N 1
ATOM 868 C CA . TRP A 1 111 ? -19.084 5.859 25.545 1.00 69.75 111 TRP A CA 1
ATOM 869 C C . TRP A 1 111 ? -18.697 5.616 27.013 1.00 69.75 111 TRP A C 1
ATOM 871 O O . TRP A 1 111 ? -18.608 4.470 27.441 1.00 69.75 111 TRP A O 1
ATOM 881 N N . TYR A 1 112 ? -18.526 6.690 27.792 1.00 68.75 112 TYR A N 1
ATOM 882 C CA . TYR A 1 112 ? -18.251 6.658 29.231 1.00 68.75 112 TYR A CA 1
ATOM 883 C C . TYR A 1 112 ? -19.457 6.246 30.088 1.00 68.75 112 TYR A C 1
ATOM 885 O O . TYR A 1 112 ? -19.278 5.852 31.233 1.00 68.75 112 TYR A O 1
ATOM 893 N N . ALA A 1 113 ? -20.675 6.339 29.550 1.00 75.12 113 ALA A N 1
ATOM 894 C CA . ALA A 1 113 ? -21.904 5.912 30.216 1.00 75.12 113 ALA A CA 1
ATOM 895 C C . ALA A 1 113 ? -22.323 4.483 29.813 1.00 75.12 113 ALA A C 1
ATOM 897 O O . ALA A 1 113 ? -23.348 3.987 30.277 1.00 75.12 113 ALA A O 1
ATOM 898 N N . ALA A 1 114 ? -21.562 3.830 28.928 1.00 69.00 114 ALA A N 1
ATOM 899 C CA . ALA A 1 114 ? -21.805 2.455 28.516 1.00 69.00 114 ALA A CA 1
ATOM 900 C C . ALA A 1 114 ? -21.324 1.456 29.593 1.00 69.00 114 ALA A C 1
ATOM 902 O O . ALA A 1 114 ? -20.432 1.780 30.379 1.00 69.00 114 ALA A O 1
ATOM 903 N N . PRO A 1 115 ? -21.857 0.220 29.621 1.00 71.25 115 PRO A N 1
ATOM 904 C CA . PRO A 1 115 ? -21.391 -0.825 30.532 1.00 71.25 115 PRO A CA 1
ATOM 905 C C . PRO A 1 115 ? -19.880 -1.078 30.403 1.00 71.25 115 PRO A C 1
ATOM 907 O O . PRO A 1 115 ? -19.330 -0.996 29.302 1.00 71.25 115 PRO A O 1
ATOM 910 N N . LEU A 1 116 ? -19.219 -1.460 31.503 1.00 67.75 116 LEU A N 1
ATOM 911 C CA . LEU A 1 116 ? -17.753 -1.612 31.590 1.00 67.75 116 LEU A CA 1
ATOM 912 C C . LEU A 1 116 ? -17.143 -2.493 30.486 1.00 67.75 116 LEU A C 1
ATOM 914 O O . LEU A 1 116 ? -16.073 -2.179 29.963 1.00 67.75 116 LEU A O 1
ATOM 918 N N . ASN A 1 117 ? -17.832 -3.566 30.087 1.00 60.16 117 ASN A N 1
ATOM 919 C CA . ASN A 1 117 ? -17.378 -4.426 28.993 1.00 60.16 117 ASN A CA 1
ATOM 920 C C . ASN A 1 117 ? -17.327 -3.651 27.668 1.00 60.16 117 ASN A C 1
ATOM 922 O O . ASN A 1 117 ? -16.285 -3.614 27.020 1.00 60.16 117 ASN A O 1
ATOM 926 N N . THR A 1 118 ? -18.409 -2.959 27.308 1.00 58.03 118 THR A N 1
ATOM 927 C CA . THR A 1 118 ? -18.521 -2.142 26.089 1.00 58.03 118 THR A CA 1
ATOM 928 C C . THR A 1 118 ? -17.549 -0.959 26.094 1.00 58.03 118 THR A C 1
ATOM 930 O O . THR A 1 118 ? -16.943 -0.649 25.069 1.00 58.03 118 THR A O 1
ATOM 933 N N . GLN A 1 119 ? -17.325 -0.340 27.255 1.00 64.19 119 GLN A N 1
ATOM 934 C CA . GLN A 1 119 ? -16.349 0.739 27.422 1.00 64.19 119 GLN A CA 1
ATOM 935 C C . GLN A 1 119 ? -14.917 0.269 27.114 1.00 64.19 119 GLN A C 1
ATOM 937 O O . GLN A 1 119 ? -14.169 0.955 26.414 1.00 64.19 119 GLN A O 1
ATOM 942 N N . LYS A 1 120 ? -14.551 -0.938 27.568 1.00 65.62 120 LYS A N 1
ATOM 943 C CA . LYS A 1 120 ? -13.245 -1.553 27.292 1.00 65.62 120 LYS A CA 1
ATOM 944 C C . LYS A 1 120 ? -13.051 -1.844 25.798 1.00 65.62 120 LYS A C 1
ATOM 946 O O . LYS A 1 120 ? -11.961 -1.612 25.276 1.00 65.62 120 LYS A O 1
ATOM 951 N N . TYR A 1 121 ? -14.106 -2.263 25.092 1.00 62.00 121 TYR A N 1
ATOM 952 C CA . TYR A 1 121 ? -14.072 -2.415 23.630 1.00 62.00 121 TYR A CA 1
ATOM 953 C C . TYR A 1 121 ? -13.848 -1.083 22.916 1.00 62.00 121 TYR A C 1
ATOM 955 O O . TYR A 1 121 ? -12.989 -1.002 22.038 1.00 62.00 121 TYR A O 1
ATOM 963 N N . PHE A 1 122 ? -14.561 -0.024 23.306 1.00 65.31 122 PHE A N 1
ATOM 964 C CA . PHE A 1 122 ? -14.361 1.299 22.717 1.00 65.31 122 PHE A CA 1
ATOM 965 C C . PHE A 1 122 ? -12.942 1.823 22.939 1.00 65.31 122 PHE A C 1
ATOM 967 O O . PHE A 1 122 ? -12.338 2.333 21.996 1.00 65.31 122 PHE A O 1
ATOM 974 N N . MET A 1 123 ? -12.368 1.627 24.130 1.00 67.88 123 MET A N 1
ATOM 975 C CA . MET A 1 123 ? -10.966 1.970 24.390 1.00 67.88 123 MET A CA 1
ATOM 976 C C . MET A 1 123 ? -9.995 1.170 23.514 1.00 67.88 123 MET A C 1
ATOM 978 O O . MET A 1 123 ? -9.060 1.751 22.969 1.00 67.88 123 MET A O 1
ATOM 982 N N . MET A 1 124 ? -10.213 -0.138 23.326 1.00 67.75 124 MET A N 1
ATOM 983 C CA . MET A 1 124 ? -9.380 -0.953 22.431 1.00 67.75 124 MET A CA 1
ATOM 984 C C . MET A 1 124 ? -9.464 -0.476 20.979 1.00 67.75 124 MET A C 1
ATOM 986 O O . MET A 1 124 ? -8.434 -0.353 20.319 1.00 67.75 124 MET A O 1
ATOM 990 N N . ILE A 1 125 ? -10.665 -0.157 20.487 1.00 67.00 125 ILE A N 1
ATOM 991 C CA . ILE A 1 125 ? -10.876 0.358 19.127 1.00 67.00 125 ILE A CA 1
ATOM 992 C C . ILE A 1 125 ? -10.212 1.729 18.958 1.00 67.00 125 ILE A C 1
ATOM 994 O O . ILE A 1 125 ? -9.522 1.945 17.961 1.00 67.00 125 ILE A O 1
ATOM 998 N N . MET A 1 126 ? -10.360 2.632 19.933 1.00 67.50 126 MET A N 1
ATOM 999 C CA . MET A 1 126 ? -9.713 3.947 19.920 1.00 67.50 126 MET A CA 1
ATOM 1000 C C . MET A 1 126 ? -8.189 3.829 19.928 1.00 67.50 126 MET A C 1
ATOM 1002 O O . MET A 1 126 ? -7.522 4.383 19.055 1.00 67.50 126 MET A O 1
ATOM 1006 N N . HIS A 1 127 ? -7.641 3.039 20.853 1.00 64.56 127 HIS A N 1
ATOM 1007 C CA . HIS A 1 127 ? -6.204 2.809 20.951 1.00 64.56 127 HIS A CA 1
ATOM 1008 C C . HIS A 1 127 ? -5.643 2.166 19.678 1.00 64.56 127 HIS A C 1
ATOM 1010 O O . HIS A 1 127 ? -4.584 2.555 19.191 1.00 64.56 127 HIS A O 1
ATOM 1016 N N . ARG A 1 128 ? -6.376 1.223 19.081 1.00 64.25 128 ARG A N 1
ATOM 1017 C CA . ARG A 1 128 ? -5.996 0.569 17.829 1.00 64.25 128 ARG A CA 1
ATOM 1018 C C . ARG A 1 128 ? -6.103 1.497 16.622 1.00 64.25 128 ARG A C 1
ATOM 1020 O O . ARG A 1 128 ? -5.252 1.403 15.743 1.00 64.25 128 ARG A O 1
ATOM 1027 N N . SER A 1 129 ? -7.106 2.372 16.554 1.00 62.59 129 SER A N 1
ATOM 1028 C CA . SER A 1 129 ? -7.224 3.379 15.489 1.00 62.59 129 SER A CA 1
ATOM 1029 C C . SER A 1 129 ? -6.024 4.323 15.524 1.00 62.59 129 SER A C 1
ATOM 1031 O O . SER A 1 129 ? -5.307 4.442 14.532 1.00 62.59 129 SER A O 1
ATOM 1033 N N . MET A 1 130 ? -5.697 4.839 16.714 1.00 61.66 130 MET A N 1
ATOM 1034 C CA . MET A 1 130 ? -4.494 5.641 16.934 1.00 61.66 130 MET A CA 1
ATOM 1035 C C . MET A 1 130 ? -3.224 4.874 16.556 1.00 61.66 130 MET A C 1
ATOM 1037 O O . MET A 1 130 ? -2.423 5.381 15.783 1.00 61.66 130 MET A O 1
ATOM 1041 N N . LYS A 1 131 ? -3.061 3.625 17.012 1.00 59.47 131 LYS A N 1
ATOM 1042 C CA . LYS A 1 131 ? -1.871 2.812 16.719 1.00 59.47 131 LYS A CA 1
ATOM 1043 C C . LYS A 1 131 ? -1.760 2.409 15.247 1.00 59.47 131 LYS A C 1
ATOM 1045 O O . LYS A 1 131 ? -0.649 2.240 14.772 1.00 59.47 131 LYS A O 1
ATOM 1050 N N . THR A 1 132 ? -2.869 2.255 14.521 1.00 54.31 132 THR A N 1
ATOM 1051 C CA . THR A 1 132 ? -2.854 1.981 13.070 1.00 54.31 132 THR A CA 1
ATOM 1052 C C . THR A 1 132 ? -2.350 3.209 12.316 1.00 54.31 132 THR A C 1
ATOM 1054 O O . THR A 1 132 ? -1.477 3.076 11.463 1.00 54.31 132 THR A O 1
ATOM 1057 N N . SER A 1 133 ? -2.825 4.400 12.693 1.00 55.38 133 SER A N 1
ATOM 1058 C CA . SER A 1 133 ? -2.302 5.667 12.177 1.00 55.38 133 SER A CA 1
ATOM 1059 C C . SER A 1 133 ? -0.828 5.844 12.546 1.00 55.38 133 SER A C 1
ATOM 1061 O O . SER A 1 133 ? -0.015 6.160 11.688 1.00 55.38 133 SER A O 1
ATOM 1063 N N . THR A 1 134 ? -0.443 5.542 13.790 1.00 51.19 134 THR A N 1
ATOM 1064 C CA . THR A 1 134 ? 0.952 5.614 14.237 1.00 51.19 134 THR A CA 1
ATOM 1065 C C . THR A 1 134 ? 1.842 4.569 13.569 1.00 51.19 134 THR A C 1
ATOM 1067 O O . THR A 1 134 ? 2.973 4.900 13.264 1.00 51.19 134 THR A O 1
ATOM 1070 N N . LEU A 1 135 ? 1.376 3.343 13.304 1.00 49.91 135 LEU A N 1
ATOM 1071 C CA . LEU A 1 135 ? 2.138 2.308 12.589 1.00 49.91 135 LEU A CA 1
ATOM 1072 C C . LEU A 1 135 ? 2.348 2.682 11.123 1.00 49.91 135 LEU A C 1
ATOM 1074 O O . LEU A 1 135 ? 3.454 2.518 10.625 1.00 49.91 135 LEU A O 1
ATOM 1078 N N . MET A 1 136 ? 1.331 3.229 10.451 1.00 53.09 136 MET A N 1
ATOM 1079 C CA . MET A 1 136 ? 1.513 3.783 9.106 1.00 53.09 136 MET A CA 1
ATOM 1080 C C . MET A 1 136 ? 2.511 4.950 9.099 1.00 53.09 136 MET A C 1
ATOM 1082 O O . MET A 1 136 ? 3.302 5.062 8.170 1.00 53.09 136 MET A O 1
ATOM 1086 N N . VAL A 1 137 ? 2.533 5.768 10.156 1.00 50.88 137 VAL A N 1
ATOM 1087 C CA . VAL A 1 137 ? 3.532 6.834 10.345 1.00 50.88 137 VAL A CA 1
ATOM 1088 C C . VAL A 1 137 ? 4.926 6.272 10.686 1.00 50.88 137 VAL A C 1
ATOM 1090 O O . VAL A 1 137 ? 5.920 6.769 10.169 1.00 50.88 137 VAL A O 1
ATOM 1093 N N . TYR A 1 138 ? 5.028 5.214 11.499 1.00 42.84 138 TYR A N 1
ATOM 1094 C CA . TYR A 1 138 ? 6.295 4.605 11.946 1.00 42.84 138 TYR A CA 1
ATOM 1095 C C . TYR A 1 138 ? 6.986 3.764 10.870 1.00 42.84 138 TYR A C 1
ATOM 1097 O O . TYR A 1 138 ? 8.206 3.631 10.902 1.00 42.84 138 TYR A O 1
ATOM 1105 N N . VAL A 1 139 ? 6.235 3.217 9.905 1.00 52.16 139 VAL A N 1
ATOM 1106 C CA . VAL A 1 139 ? 6.811 2.612 8.688 1.00 52.16 139 VAL A CA 1
ATOM 1107 C C . VAL A 1 139 ? 7.559 3.667 7.853 1.00 52.16 139 VAL A C 1
ATOM 1109 O O . VAL A 1 139 ? 8.371 3.305 7.007 1.00 52.16 139 VAL A O 1
ATOM 1112 N N . GLY A 1 140 ? 7.372 4.964 8.138 1.00 45.69 140 GLY A N 1
ATOM 1113 C CA . GLY A 1 140 ? 8.385 6.013 7.955 1.00 45.69 140 GLY A CA 1
ATOM 1114 C C . GLY A 1 140 ? 8.745 6.390 6.519 1.00 45.69 140 GLY A C 1
ATOM 1115 O O . GLY A 1 140 ? 9.471 7.356 6.319 1.00 45.69 140 GLY A O 1
ATOM 1116 N N . LEU A 1 141 ? 8.241 5.666 5.523 1.00 50.94 141 LEU A N 1
ATOM 1117 C CA . LEU A 1 141 ? 8.565 5.893 4.117 1.00 50.94 141 LEU A CA 1
ATOM 1118 C C . LEU A 1 141 ? 7.358 6.303 3.280 1.00 50.94 141 LEU A C 1
ATOM 1120 O O . LEU A 1 141 ? 7.536 7.028 2.310 1.00 50.94 141 LEU A O 1
ATOM 1124 N N . PHE A 1 142 ? 6.143 5.886 3.641 1.00 52.25 142 PHE A N 1
ATOM 1125 C CA . PHE A 1 142 ? 4.948 6.206 2.864 1.00 52.25 142 PHE A CA 1
ATOM 1126 C C . PHE A 1 142 ? 3.701 6.135 3.746 1.00 52.25 142 PHE A C 1
ATOM 1128 O O . PHE A 1 142 ? 3.338 5.061 4.226 1.00 52.25 142 PHE A O 1
ATOM 1135 N N . LEU A 1 143 ? 3.022 7.268 3.935 1.00 56.81 143 LEU A N 1
ATOM 1136 C CA . LEU A 1 143 ? 1.620 7.251 4.339 1.00 56.81 143 LEU A CA 1
ATOM 1137 C C . LEU A 1 143 ? 0.824 6.992 3.053 1.00 56.81 143 LEU A C 1
ATOM 1139 O O . LEU A 1 143 ? 0.875 7.846 2.169 1.00 56.81 143 LEU A O 1
ATOM 1143 N N . PRO A 1 144 ? 0.143 5.840 2.890 1.00 56.72 144 PRO A N 1
ATOM 1144 C CA . PRO A 1 144 ? -0.655 5.588 1.700 1.00 56.72 144 PRO A CA 1
ATOM 1145 C C . PRO A 1 144 ? -1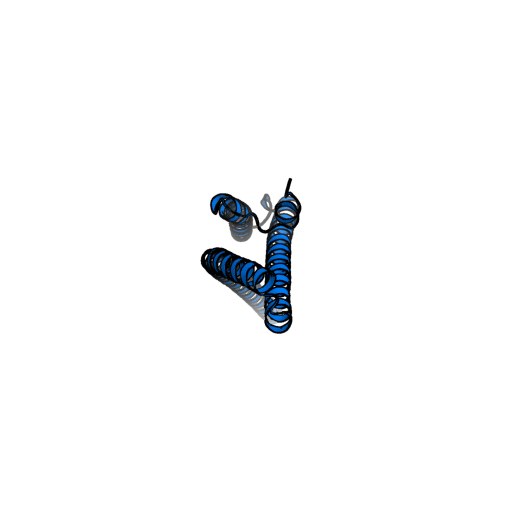.882 6.505 1.725 1.00 56.72 144 PRO A C 1
ATOM 1147 O O . PRO A 1 144 ? -2.939 6.163 2.256 1.00 56.72 144 PRO A O 1
ATOM 1150 N N . SER A 1 145 ? -1.700 7.716 1.215 1.00 62.22 145 SER A N 1
ATOM 1151 C CA . SER A 1 145 ? -2.719 8.739 1.054 1.00 62.22 145 SER A CA 1
ATOM 1152 C C . SER A 1 145 ? -2.532 9.403 -0.306 1.00 62.22 145 SER A C 1
ATOM 1154 O O . SER A 1 145 ? -1.401 9.594 -0.760 1.00 62.22 145 SER A O 1
ATOM 1156 N N . LEU A 1 146 ? -3.634 9.792 -0.963 1.00 60.03 146 LEU A N 1
ATOM 1157 C CA . LEU A 1 146 ? -3.543 10.644 -2.156 1.00 60.03 146 LEU A CA 1
ATOM 1158 C C . LEU A 1 146 ? -2.732 11.905 -1.867 1.00 60.03 146 LEU A C 1
ATOM 1160 O O . LEU A 1 146 ? -2.061 12.406 -2.756 1.00 60.03 146 LEU A O 1
ATOM 1164 N N . GLU A 1 147 ? -2.810 12.416 -0.641 1.00 60.56 147 GLU A N 1
ATOM 1165 C CA . GLU A 1 147 ? -2.120 13.633 -0.228 1.00 60.56 147 GLU A CA 1
ATOM 1166 C C . GLU A 1 147 ? -0.595 13.453 -0.260 1.00 60.56 147 GLU A C 1
ATOM 1168 O O . GLU A 1 147 ? 0.106 14.310 -0.786 1.00 60.56 147 GLU A O 1
ATOM 1173 N N . GLY A 1 148 ? -0.079 12.298 0.176 1.00 60.38 148 GLY A N 1
ATOM 1174 C CA . GLY A 1 148 ? 1.338 11.948 0.037 1.00 60.38 148 GLY A CA 1
ATOM 1175 C C . GLY A 1 148 ? 1.751 11.692 -1.415 1.00 60.38 148 GLY A C 1
ATOM 1176 O O . GLY A 1 148 ? 2.824 12.120 -1.831 1.00 60.38 148 GLY A O 1
ATOM 1177 N N . PHE A 1 149 ? 0.887 11.053 -2.211 1.00 57.72 149 PHE A N 1
ATOM 1178 C CA . PHE A 1 149 ? 1.143 10.800 -3.634 1.00 57.72 149 PHE A CA 1
ATOM 1179 C C . PHE A 1 149 ? 1.155 12.088 -4.478 1.00 57.72 149 PHE A C 1
ATOM 1181 O O . PHE A 1 149 ? 1.951 12.214 -5.404 1.00 57.72 149 PHE A O 1
ATOM 1188 N N . ALA A 1 150 ? 0.288 13.052 -4.157 1.00 62.12 150 ALA A N 1
ATOM 1189 C CA . ALA A 1 150 ? 0.165 14.324 -4.867 1.00 62.12 150 ALA A CA 1
ATOM 1190 C C . ALA A 1 150 ? 1.143 15.405 -4.369 1.00 62.12 150 ALA A C 1
ATOM 1192 O O . ALA A 1 150 ? 1.363 16.386 -5.072 1.00 62.12 150 ALA A O 1
ATOM 1193 N N . SER A 1 151 ? 1.751 15.239 -3.188 1.00 61.84 151 SER A N 1
ATOM 1194 C CA . SER A 1 151 ? 2.685 16.209 -2.589 1.00 61.84 151 SER A CA 1
ATOM 1195 C C . SER A 1 151 ? 4.112 16.158 -3.171 1.00 61.84 151 SER A C 1
ATOM 1197 O O . SER A 1 151 ? 5.054 16.639 -2.533 1.00 61.84 151 SER A O 1
ATOM 1199 N N . VAL A 1 152 ? 4.311 15.614 -4.373 1.00 48.31 152 VAL A N 1
ATOM 1200 C CA . VAL A 1 152 ? 5.600 15.722 -5.071 1.00 48.31 152 VAL A CA 1
ATOM 1201 C C . VAL A 1 152 ? 5.816 17.192 -5.454 1.00 48.31 152 VAL A C 1
ATOM 1203 O O . VAL A 1 152 ? 5.210 17.687 -6.402 1.00 48.31 152 VAL A O 1
ATOM 1206 N N . LYS A 1 153 ? 6.627 17.897 -4.659 1.00 35.47 153 LYS A N 1
ATOM 1207 C CA . LYS A 1 153 ? 7.213 19.200 -4.996 1.00 35.47 153 LYS A CA 1
ATOM 1208 C C . LYS A 1 153 ? 8.501 19.008 -5.780 1.00 35.47 153 LYS A C 1
ATOM 1210 O O . LYS A 1 153 ? 9.256 18.078 -5.419 1.00 35.47 153 LYS A O 1
#

Secondary 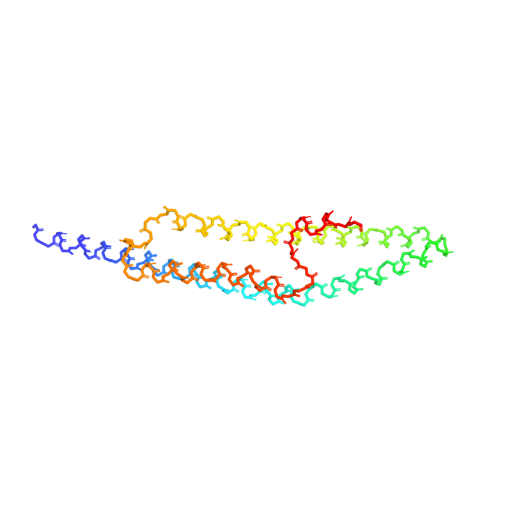structure (DSSP, 8-state):
-HHHHHHHHHHHHHHHHHHHHHHHHHHHHHHHHHHHHHHHHHHHHHHHHHHHHHHHHHHHHHHHTT-HHHHHHHHHHHHHHHHHHHHHHHHHHHHHHHHHHHHHHHHHTTGGGS-HHHHHHHHHHHHHHHHHHHHHHHT-S---SHHHHH---

pLDDT: mean 71.94, std 12.31, range [35.47, 91.62]

Foldseek 3Di:
DVVVVVVVVVVVVVVVVVVVVVVVVVVVVVVVVLVVVLVCCLPVVVVLVVQLVVLVVQLVVCVVVVVPPSNVVSVVVNVVSVVVLLVQLVVLAVVLVVLVVLLVVCVPDPLVPDPPVSVVVNVVSNVVSVVSVVVCVVSPPDSSHVCRVVPPD

Radius of gyration: 24.39 Å; chains: 1; bounding box: 66×39×66 Å

Organism: NCBI:txid144034

Sequence (153 aa):
MKSLISSEKLNSDKSIVEAIDSHLKATKFVDSLKSTLAGLHLFALPLGVISLSVNLYRLCVYIVTENIGAMSISLLYVVCHFGYLFFFNYLGQQVINYSDNVFKKICSTRWYAAPLNTQKYFMMIMHRSMKTSTLMVYVGLFLPSLEGFASVK

InterPro domains:
  IPR004117 Olfactory receptor, insect [PF02949] (13-152)
  IPR004117 Olfactory receptor, insect [PTHR21137] (11-142)